Protein AF-A0A7S3MZ16-F1 (afdb_monomer_lite)

InterPro domains:
  IPR011009 Protein kinase-like domain superfamily [SSF56112] (10-70)

Foldseek 3Di:
DDDPPDPDDDDDQQLNCCCPVVQFDSVLSVLVSVLVCLQPDPDPVSRDDPVVSCPRVNVVDDPDPPGHDDPVVSLVVCVVVCVVVVCSVVVVVVVVVVVVVVVVVVVD

Radius of gyration: 19.14 Å; chains: 1; bounding box: 61×29×39 Å

Secondary structure (DSSP, 8-state):
---SS--------HHHHHHHTS-B-HHHHHHHHHHHHHHS-SSGGGSPPHHHHTT-GGGGS---STTBPPHHHHHHHHHHTTTT-TTHHHHHHHHHHHHHHHHHTT--

Sequence (108 aa):
MRLKNISKLHKWPLHKVLIEKYRLNPAEAKSLAAFLERMLKLKPKDRASARDLLHDPWLKESDEYSVWMSRDFIREYKVVNHKDYPNIKEEIQKEKEKKAQQEAKRQQ

Organism: NCBI:txid197538

pLDDT: mean 89.18, std 6.36, range [58.34, 96.31]

Structure (mmCIF, N/CA/C/O backbone):
data_AF-A0A7S3MZ16-F1
#
_entry.id   AF-A0A7S3MZ16-F1
#
loop_
_atom_site.group_PDB
_atom_site.id
_atom_site.type_symbol
_atom_site.label_atom_id
_atom_site.label_alt_id
_atom_site.label_comp_id
_atom_site.label_asym_id
_atom_site.label_entity_id
_atom_site.label_seq_id
_atom_site.pdbx_PDB_ins_code
_atom_site.Cartn_x
_atom_site.Cartn_y
_atom_site.Cartn_z
_atom_site.occupancy
_atom_site.B_iso_or_equiv
_atom_site.auth_seq_id
_atom_site.auth_comp_id
_atom_site.auth_asym_id
_atom_site.auth_atom_id
_atom_site.pdbx_PDB_model_num
ATOM 1 N N . MET A 1 1 ? -3.422 15.409 15.334 1.00 58.34 1 MET A N 1
ATOM 2 C CA . MET A 1 1 ? -2.707 14.244 15.904 1.00 58.34 1 MET A CA 1
ATOM 3 C C . MET A 1 1 ? -1.214 14.432 15.669 1.00 58.34 1 MET A C 1
ATOM 5 O O . MET A 1 1 ? -0.813 14.491 14.515 1.00 58.34 1 MET A O 1
ATOM 9 N N . ARG A 1 2 ? -0.409 14.593 16.726 1.00 73.31 2 ARG A N 1
ATOM 10 C CA . ARG A 1 2 ? 1.063 14.641 16.646 1.00 73.31 2 ARG A CA 1
ATOM 11 C C . ARG A 1 2 ? 1.614 13.415 17.372 1.00 73.31 2 ARG A C 1
ATOM 13 O O . ARG A 1 2 ? 1.185 13.132 18.487 1.00 73.31 2 ARG A O 1
ATOM 20 N N . LEU A 1 3 ? 2.519 12.685 16.727 1.00 87.44 3 LEU A N 1
ATOM 21 C CA . LEU A 1 3 ? 3.230 11.560 17.332 1.00 87.44 3 LEU A CA 1
ATOM 22 C C . LEU A 1 3 ? 4.397 12.125 18.150 1.00 87.44 3 LEU A C 1
ATOM 24 O O . LEU A 1 3 ? 5.128 12.972 17.646 1.00 87.44 3 LEU A O 1
ATOM 28 N N . LYS A 1 4 ? 4.559 11.689 19.406 1.00 88.88 4 LYS A N 1
ATOM 29 C CA . LYS A 1 4 ? 5.546 12.276 20.336 1.00 88.88 4 LYS A CA 1
ATOM 30 C C . LYS A 1 4 ? 6.999 12.053 19.896 1.00 88.88 4 LYS A C 1
ATOM 32 O O . LYS A 1 4 ? 7.814 12.953 20.037 1.00 88.88 4 LYS A O 1
ATOM 37 N N . ASN A 1 5 ? 7.288 10.885 19.321 1.00 92.88 5 ASN A N 1
ATOM 38 C CA . ASN A 1 5 ? 8.660 10.447 19.030 1.00 92.88 5 ASN A CA 1
ATOM 39 C C . ASN A 1 5 ? 8.972 10.365 17.527 1.00 92.88 5 ASN A C 1
ATOM 41 O O . ASN A 1 5 ? 10.113 10.130 17.147 1.00 92.88 5 ASN A O 1
ATOM 45 N N . ILE A 1 6 ? 7.966 10.522 16.660 1.00 91.31 6 ILE A N 1
ATOM 46 C CA . ILE A 1 6 ? 8.122 10.354 15.210 1.00 91.31 6 ILE A CA 1
ATOM 47 C C . ILE A 1 6 ? 8.047 11.732 14.560 1.00 91.31 6 ILE A C 1
ATOM 49 O O . ILE A 1 6 ? 6.979 12.339 14.486 1.00 91.31 6 ILE A O 1
ATOM 53 N N . SER A 1 7 ? 9.200 12.214 14.095 1.00 87.19 7 SER A N 1
ATOM 54 C CA . SER A 1 7 ? 9.366 13.548 13.506 1.00 87.19 7 SER A CA 1
ATOM 55 C C . SER A 1 7 ? 9.000 13.611 12.022 1.00 87.19 7 SER A C 1
ATOM 57 O O . SER A 1 7 ? 8.529 14.645 11.550 1.00 87.19 7 SER A O 1
ATOM 59 N N . LYS A 1 8 ? 9.182 12.512 11.280 1.00 88.12 8 LYS A N 1
ATOM 60 C CA . LYS A 1 8 ? 8.901 12.427 9.841 1.00 88.12 8 LYS A CA 1
ATOM 61 C C . LYS A 1 8 ? 7.964 11.261 9.564 1.00 88.12 8 LYS A C 1
ATOM 63 O O . LYS A 1 8 ? 8.283 10.118 9.875 1.00 88.12 8 LYS A O 1
ATOM 68 N N . LEU A 1 9 ? 6.814 11.555 8.963 1.00 88.81 9 LEU A N 1
ATOM 69 C CA . LEU A 1 9 ? 5.862 10.548 8.504 1.00 88.81 9 LEU A CA 1
ATOM 70 C C . LEU A 1 9 ? 5.797 10.584 6.979 1.00 88.81 9 LEU A C 1
ATOM 72 O O . LEU A 1 9 ? 5.277 11.535 6.396 1.00 88.81 9 LEU A O 1
ATOM 76 N N . HIS A 1 10 ? 6.294 9.530 6.341 1.00 88.62 10 HIS A N 1
ATOM 77 C CA . HIS A 1 10 ? 6.168 9.351 4.901 1.00 88.62 10 HIS A CA 1
ATOM 78 C C . HIS A 1 10 ? 4.841 8.657 4.603 1.00 88.62 10 HIS A C 1
ATOM 80 O O . HIS A 1 10 ? 4.681 7.463 4.844 1.00 88.62 10 HIS A O 1
ATOM 86 N N . LYS A 1 11 ? 3.860 9.422 4.121 1.00 89.31 11 LYS A N 1
ATOM 87 C CA . LYS A 1 11 ? 2.564 8.868 3.727 1.00 89.31 11 LYS A CA 1
ATOM 88 C C . LYS A 1 11 ? 2.717 8.132 2.400 1.00 89.31 11 LYS A C 1
ATOM 90 O O . LYS A 1 11 ? 3.083 8.747 1.404 1.00 89.31 11 LYS A O 1
ATOM 95 N N . TRP A 1 12 ? 2.380 6.847 2.391 1.00 92.38 12 TRP A N 1
ATOM 96 C CA . TRP A 1 12 ? 2.335 6.036 1.181 1.00 92.38 12 TRP A CA 1
ATOM 97 C C . TRP A 1 12 ? 0.927 5.450 1.033 1.00 92.38 12 TRP A C 1
ATOM 99 O O . TRP A 1 12 ? 0.563 4.558 1.799 1.00 92.38 12 TRP A O 1
ATOM 109 N N . PRO A 1 13 ? 0.087 5.993 0.133 1.00 92.81 13 PRO A N 1
ATOM 110 C CA . PRO A 1 13 ? -1.270 5.488 -0.038 1.00 92.81 13 PRO A CA 1
ATOM 111 C C . PRO A 1 13 ? -1.260 4.057 -0.591 1.00 92.81 13 PRO A C 1
ATOM 113 O O . PRO A 1 13 ? -0.365 3.684 -1.352 1.00 92.81 13 PRO A O 1
ATOM 116 N N . LEU A 1 14 ? -2.276 3.272 -0.224 1.00 94.81 14 LEU A N 1
ATOM 117 C CA . LEU A 1 14 ? -2.318 1.829 -0.470 1.00 94.81 14 LEU A CA 1
ATOM 118 C C . LEU A 1 14 ? -2.197 1.473 -1.960 1.00 94.81 14 LEU A C 1
ATOM 120 O O . LEU A 1 14 ? -1.370 0.639 -2.314 1.00 94.81 14 LEU A O 1
ATOM 124 N N . HIS A 1 15 ? -2.931 2.159 -2.841 1.00 93.69 15 HIS A N 1
ATOM 125 C CA . HIS A 1 15 ? -2.847 1.927 -4.290 1.00 93.69 15 HIS A CA 1
ATOM 126 C C . HIS A 1 15 ? -1.422 2.123 -4.842 1.00 93.69 15 HIS A C 1
ATOM 128 O O . HIS A 1 15 ? -0.966 1.327 -5.659 1.00 93.69 15 HIS A O 1
ATOM 134 N N . LYS A 1 16 ? -0.670 3.128 -4.358 1.00 93.25 16 LYS A N 1
ATOM 135 C CA . LYS A 1 16 ? 0.730 3.334 -4.771 1.00 93.25 16 LYS A CA 1
ATOM 136 C C . LYS A 1 16 ? 1.630 2.210 -4.268 1.00 93.25 16 LYS A C 1
ATOM 138 O O . LYS A 1 16 ? 2.511 1.776 -4.999 1.00 93.25 16 LYS A O 1
ATOM 143 N N . VAL A 1 17 ? 1.401 1.699 -3.057 1.00 94.88 17 VAL A N 1
ATOM 144 C CA . VAL A 1 17 ? 2.151 0.539 -2.545 1.00 94.88 17 VAL A CA 1
ATOM 145 C C . VAL A 1 17 ? 1.922 -0.681 -3.441 1.00 94.88 17 VAL A C 1
ATOM 147 O O . VAL A 1 17 ? 2.884 -1.352 -3.814 1.00 94.88 17 VAL A O 1
ATOM 150 N N . LEU A 1 18 ? 0.669 -0.951 -3.815 1.00 94.81 18 LEU A N 1
ATOM 151 C CA . LEU A 1 18 ? 0.301 -2.077 -4.678 1.00 94.81 18 LEU A CA 1
ATOM 152 C C . LEU A 1 18 ? 0.953 -1.973 -6.066 1.00 94.81 18 LEU A C 1
ATOM 154 O O . LEU A 1 18 ? 1.540 -2.943 -6.541 1.00 94.81 18 LEU A O 1
ATOM 158 N N . ILE A 1 19 ? 0.954 -0.786 -6.672 1.00 93.19 19 ILE A N 1
ATOM 159 C CA . ILE A 1 19 ? 1.598 -0.551 -7.973 1.00 93.19 19 ILE A CA 1
ATOM 160 C C . ILE A 1 19 ? 3.123 -0.673 -7.874 1.00 93.19 19 ILE A C 1
ATOM 162 O O . ILE A 1 19 ? 3.763 -1.312 -8.699 1.00 93.19 19 ILE A O 1
ATOM 166 N N . GLU A 1 20 ? 3.746 -0.056 -6.874 1.00 91.62 20 GLU A N 1
ATOM 167 C CA . GLU A 1 20 ? 5.202 0.108 -6.870 1.00 91.62 20 GLU A CA 1
ATOM 168 C C . GLU A 1 20 ? 5.944 -1.081 -6.271 1.00 91.62 20 GLU A C 1
ATOM 170 O O . GLU A 1 20 ? 6.962 -1.518 -6.808 1.00 91.62 20 GLU A O 1
ATOM 175 N N . LYS A 1 21 ? 5.450 -1.601 -5.145 1.00 92.81 21 LYS A N 1
ATOM 176 C CA . LYS A 1 21 ? 6.088 -2.715 -4.440 1.00 92.81 21 LYS A CA 1
ATOM 177 C C . LYS A 1 21 ? 5.651 -4.049 -5.024 1.00 92.81 21 LYS A C 1
ATOM 179 O O . LYS A 1 21 ? 6.483 -4.936 -5.215 1.00 92.81 21 LYS A O 1
ATOM 184 N N . TYR A 1 22 ? 4.359 -4.172 -5.305 1.00 93.31 22 TYR A N 1
ATOM 185 C CA . TYR A 1 22 ? 3.760 -5.411 -5.783 1.00 93.31 22 TYR A CA 1
ATOM 186 C C . TYR A 1 22 ? 3.531 -5.417 -7.291 1.00 93.31 22 TYR A C 1
ATOM 188 O O . TYR A 1 22 ? 3.198 -6.459 -7.820 1.00 93.31 22 TYR A O 1
ATOM 196 N N . ARG A 1 23 ? 3.797 -4.325 -8.018 1.00 92.69 23 ARG A N 1
ATOM 197 C CA . ARG A 1 23 ? 3.711 -4.313 -9.489 1.00 92.69 23 ARG A CA 1
ATOM 198 C C . ARG A 1 23 ? 2.323 -4.669 -10.014 1.00 92.69 23 ARG A C 1
ATOM 200 O O . ARG A 1 23 ? 2.221 -5.140 -11.136 1.00 92.69 23 ARG A O 1
ATOM 207 N N . LEU A 1 24 ? 1.271 -4.461 -9.228 1.00 92.25 24 LEU A N 1
ATOM 208 C CA . LEU A 1 24 ? -0.090 -4.688 -9.703 1.00 92.25 24 LEU A CA 1
ATOM 209 C C . LEU A 1 24 ? -0.438 -3.667 -10.779 1.00 92.25 24 LEU A C 1
ATOM 211 O O . LEU A 1 24 ? -0.083 -2.493 -10.645 1.00 92.25 24 LEU A O 1
ATOM 215 N N . ASN A 1 25 ? -1.189 -4.103 -11.788 1.00 92.25 25 ASN A N 1
ATOM 216 C CA . ASN A 1 25 ? -1.796 -3.212 -12.768 1.00 92.25 25 ASN A CA 1
ATOM 217 C C . ASN A 1 25 ? -2.540 -2.062 -12.062 1.00 92.25 25 ASN A C 1
ATOM 219 O O . ASN A 1 25 ? -3.159 -2.281 -11.019 1.00 92.25 25 ASN A O 1
ATOM 223 N N . PRO A 1 26 ? -2.528 -0.828 -12.598 1.00 91.38 26 PRO A N 1
ATOM 224 C CA . PRO A 1 26 ? -3.088 0.325 -11.893 1.00 91.38 26 PRO A CA 1
ATOM 225 C C . PRO A 1 26 ? -4.595 0.218 -11.643 1.00 91.38 26 PRO A C 1
ATOM 227 O O . PRO A 1 26 ? -5.077 0.692 -10.614 1.00 91.38 26 PRO A O 1
ATOM 230 N N . ALA A 1 27 ? -5.329 -0.404 -12.572 1.00 90.69 27 ALA A N 1
ATOM 231 C CA . ALA A 1 27 ? -6.762 -0.657 -12.443 1.00 90.69 27 ALA A CA 1
ATOM 232 C C . ALA A 1 27 ? -7.045 -1.618 -11.277 1.00 90.69 27 ALA A C 1
ATOM 234 O O . ALA A 1 27 ? -7.730 -1.239 -10.329 1.00 90.69 27 ALA A O 1
ATOM 235 N N . GLU A 1 28 ? -6.396 -2.782 -11.292 1.00 91.19 28 GLU A N 1
ATOM 236 C CA . GLU A 1 28 ? -6.457 -3.803 -10.239 1.00 91.19 28 GLU A CA 1
ATOM 237 C C . GLU A 1 28 ? -6.046 -3.253 -8.874 1.00 91.19 28 GLU A C 1
ATOM 239 O O . GLU A 1 28 ? -6.752 -3.388 -7.878 1.00 91.19 28 GLU A O 1
ATOM 244 N N . ALA A 1 29 ? -4.921 -2.537 -8.827 1.00 93.75 29 ALA A N 1
ATOM 245 C CA . ALA A 1 29 ? -4.431 -1.908 -7.611 1.00 93.75 29 ALA A CA 1
ATOM 246 C C . ALA A 1 29 ? -5.444 -0.914 -7.028 1.00 93.75 29 ALA A C 1
ATOM 248 O O . ALA A 1 29 ? -5.540 -0.785 -5.807 1.00 93.75 29 ALA A O 1
ATOM 249 N N . LYS A 1 30 ? -6.193 -0.199 -7.875 1.00 93.50 30 LYS A N 1
ATOM 250 C CA . LYS A 1 30 ? -7.229 0.740 -7.440 1.00 93.50 30 LYS A CA 1
ATOM 251 C C . LYS A 1 30 ? -8.494 0.015 -6.978 1.00 93.50 30 LYS A C 1
ATOM 253 O O . LYS A 1 30 ? -9.035 0.419 -5.951 1.00 93.50 30 LYS A O 1
ATOM 258 N N . SER A 1 31 ? -8.925 -1.031 -7.687 1.00 93.56 31 SER A N 1
ATOM 259 C CA . SER A 1 31 ? -10.070 -1.876 -7.307 1.00 93.56 31 SER A CA 1
ATOM 260 C C . SER A 1 31 ? -9.829 -2.510 -5.931 1.00 93.56 31 SER A C 1
ATOM 262 O O . SER A 1 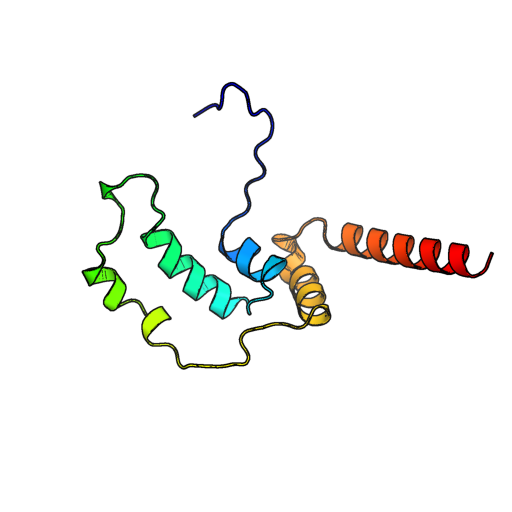31 ? -10.547 -2.233 -4.965 1.00 93.56 31 SER A O 1
ATOM 264 N N . LEU A 1 32 ? -8.694 -3.200 -5.783 1.00 93.69 32 LEU A N 1
ATOM 265 C CA . LEU A 1 32 ? -8.274 -3.824 -4.531 1.00 93.69 32 LEU A CA 1
ATOM 266 C C . LEU A 1 32 ? -8.080 -2.803 -3.400 1.00 93.69 32 LEU A C 1
ATOM 268 O O . LEU A 1 32 ? -8.501 -3.037 -2.264 1.00 93.69 32 LEU A O 1
ATOM 272 N N . ALA A 1 33 ? -7.452 -1.654 -3.675 1.00 96.19 33 ALA A N 1
ATOM 273 C CA . ALA A 1 33 ? -7.293 -0.616 -2.659 1.00 96.19 33 ALA A CA 1
ATOM 274 C C . ALA A 1 33 ? -8.648 -0.070 -2.191 1.00 96.19 33 ALA A C 1
ATOM 276 O O . ALA A 1 33 ? -8.827 0.117 -0.990 1.00 96.19 33 ALA A O 1
ATOM 277 N N . ALA A 1 34 ? -9.607 0.147 -3.096 1.00 94.50 34 ALA A N 1
ATOM 278 C CA . ALA A 1 34 ? -10.935 0.637 -2.738 1.00 94.50 34 ALA A CA 1
ATOM 279 C C . ALA A 1 34 ? -11.674 -0.347 -1.816 1.00 94.50 34 ALA A C 1
ATOM 281 O O . ALA A 1 34 ? -12.251 0.072 -0.809 1.00 94.50 34 ALA A O 1
ATOM 282 N N . PHE A 1 35 ? -11.585 -1.648 -2.104 1.00 95.69 35 PHE A N 1
ATOM 283 C CA . PHE A 1 35 ? -12.117 -2.706 -1.246 1.00 95.69 35 PHE A CA 1
ATOM 284 C C . PHE A 1 35 ? -11.476 -2.687 0.153 1.00 95.69 35 PHE A C 1
ATOM 286 O O . PHE A 1 35 ? -12.166 -2.576 1.173 1.00 95.69 35 PHE A O 1
ATOM 293 N N . LEU A 1 36 ? -10.141 -2.710 0.223 1.00 96.06 36 LEU A N 1
ATOM 294 C CA . LEU A 1 36 ? -9.406 -2.750 1.491 1.00 96.06 36 LEU A CA 1
ATOM 295 C C . LEU A 1 36 ? -9.564 -1.463 2.313 1.00 96.06 36 LEU A C 1
ATOM 297 O O . LEU A 1 36 ? -9.647 -1.514 3.540 1.00 96.06 36 LEU A O 1
ATOM 301 N N . GLU A 1 37 ? -9.658 -0.294 1.680 1.00 94.81 37 GLU A N 1
ATOM 302 C CA . GLU A 1 37 ? -9.846 0.985 2.374 1.00 94.81 37 GLU A CA 1
ATOM 303 C C . GLU A 1 37 ? -11.190 1.073 3.115 1.00 94.81 37 GLU A C 1
ATOM 305 O O . GLU A 1 37 ? -11.293 1.786 4.121 1.00 94.81 37 GLU A O 1
ATOM 310 N N . ARG A 1 38 ? -12.216 0.330 2.675 1.00 94.50 38 ARG A N 1
ATOM 311 C CA . ARG A 1 38 ? -13.493 0.191 3.401 1.00 94.50 38 ARG A CA 1
ATOM 312 C C . ARG A 1 38 ? -13.337 -0.630 4.687 1.00 94.50 38 ARG A C 1
ATOM 314 O O . ARG A 1 38 ? -14.011 -0.339 5.677 1.00 94.50 38 ARG A O 1
ATOM 321 N N . MET A 1 39 ? -12.422 -1.602 4.701 1.00 95.00 39 MET A N 1
ATOM 322 C CA . MET A 1 39 ? -12.073 -2.398 5.888 1.00 95.00 39 MET A CA 1
ATOM 323 C C . MET A 1 39 ? -11.116 -1.656 6.834 1.00 95.00 39 MET A C 1
ATOM 325 O O . MET A 1 39 ? -11.218 -1.770 8.055 1.00 95.00 39 MET A O 1
ATOM 329 N N . LEU A 1 40 ? -10.201 -0.856 6.284 1.00 95.69 40 LEU A N 1
ATOM 330 C CA . LEU A 1 40 ? -9.115 -0.194 7.016 1.00 95.69 40 LEU A CA 1
ATOM 331 C C . LEU A 1 40 ? -9.483 1.201 7.548 1.00 95.69 40 LEU A C 1
ATOM 333 O O . LEU A 1 40 ? -8.606 1.999 7.891 1.00 95.69 40 LEU A O 1
ATOM 337 N N . LYS A 1 41 ? -10.779 1.518 7.657 1.00 95.12 41 LYS A N 1
ATOM 338 C CA . LYS A 1 41 ? -11.230 2.780 8.256 1.00 95.12 41 LYS A C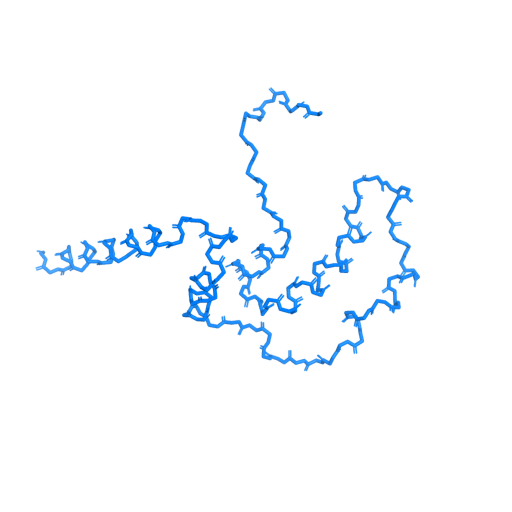A 1
ATOM 339 C C . LYS A 1 41 ? -10.753 2.892 9.706 1.00 95.12 41 LYS A C 1
ATOM 341 O O . LYS A 1 41 ? -10.933 1.980 10.521 1.00 95.12 41 LYS A O 1
ATOM 346 N N . LEU A 1 42 ? -10.163 4.050 10.018 1.00 92.44 42 LEU A N 1
ATOM 347 C CA . LEU A 1 42 ? -9.591 4.352 11.333 1.00 92.44 42 LEU A CA 1
ATOM 348 C C . LEU A 1 42 ? -10.657 4.341 12.435 1.00 92.44 42 LEU A C 1
ATOM 350 O O . LEU A 1 42 ? -10.417 3.835 13.528 1.00 92.44 42 LEU A O 1
ATOM 354 N N . LYS A 1 43 ? -11.837 4.901 12.148 1.00 94.81 43 LYS A N 1
ATOM 355 C CA . LYS A 1 43 ? -12.981 4.876 13.058 1.00 94.81 43 LYS A CA 1
ATOM 356 C C . LYS A 1 43 ? -13.762 3.576 12.846 1.00 94.81 43 LYS A C 1
ATOM 358 O O . LYS A 1 43 ? -14.221 3.347 11.729 1.00 94.81 43 LYS A O 1
ATOM 363 N N . PRO A 1 44 ? -13.990 2.764 13.894 1.00 94.12 44 PRO A N 1
ATOM 364 C CA . PRO A 1 44 ? -14.732 1.511 13.757 1.00 94.12 44 PRO A CA 1
ATOM 365 C C . PRO A 1 44 ? -16.165 1.697 13.248 1.00 94.12 44 PRO A C 1
ATOM 367 O O . PRO A 1 44 ? -16.657 0.854 12.514 1.00 94.12 44 PRO A O 1
ATOM 370 N N . LYS A 1 45 ? -16.813 2.815 13.603 1.00 94.31 45 LYS A N 1
ATOM 371 C CA . LYS A 1 45 ? -18.188 3.128 13.182 1.00 94.31 45 LYS A CA 1
ATOM 372 C C . LYS A 1 45 ? -18.335 3.312 11.669 1.00 94.31 45 LYS A C 1
ATOM 374 O O . LYS A 1 45 ? -19.398 3.034 11.138 1.00 94.31 45 LYS A O 1
ATOM 379 N N . ASP A 1 46 ? -17.270 3.749 10.999 1.00 94.56 46 ASP A N 1
ATOM 380 C CA . ASP A 1 46 ? -17.270 4.004 9.555 1.00 94.56 46 ASP A CA 1
ATOM 381 C C . ASP A 1 46 ? -16.792 2.775 8.757 1.00 94.56 46 ASP A C 1
ATOM 383 O O . ASP A 1 46 ? -16.708 2.822 7.530 1.00 94.56 46 ASP A O 1
ATOM 387 N N . ARG A 1 47 ? -16.410 1.687 9.443 1.00 96.31 47 ARG A N 1
ATOM 388 C CA . ARG A 1 47 ? -15.902 0.464 8.817 1.00 96.31 47 ARG A CA 1
ATOM 389 C C . ARG A 1 47 ? -17.060 -0.321 8.209 1.00 96.31 47 ARG A C 1
ATOM 391 O O . ARG A 1 47 ? -18.051 -0.581 8.885 1.00 96.31 47 ARG A O 1
ATOM 398 N N . ALA A 1 48 ? -16.910 -0.726 6.950 1.00 94.81 48 ALA A N 1
ATOM 399 C CA . ALA A 1 48 ? -17.922 -1.536 6.281 1.00 94.81 48 ALA A CA 1
ATOM 400 C C . ALA A 1 48 ? -18.086 -2.898 6.975 1.00 94.81 48 ALA A C 1
ATOM 402 O O . ALA A 1 48 ? -17.102 -3.496 7.426 1.00 94.81 48 ALA A O 1
ATOM 403 N N . SER A 1 49 ? -19.324 -3.391 7.056 1.00 95.00 49 SER A N 1
ATOM 404 C CA . SER A 1 49 ? -19.581 -4.727 7.590 1.00 95.00 49 SER A CA 1
ATOM 405 C C . SER A 1 49 ? -19.123 -5.797 6.597 1.00 95.00 49 SER A C 1
ATOM 407 O O . SER A 1 49 ? -19.103 -5.568 5.386 1.00 95.00 49 SER A O 1
ATOM 409 N N . ALA A 1 50 ? -18.785 -6.990 7.096 1.00 94.19 50 ALA A N 1
ATOM 410 C CA . ALA A 1 50 ? -18.387 -8.105 6.235 1.00 94.19 50 ALA A CA 1
ATOM 411 C C . ALA A 1 50 ? -19.478 -8.448 5.207 1.00 94.19 50 ALA A C 1
ATOM 413 O O . ALA A 1 50 ? -19.170 -8.699 4.047 1.00 94.19 50 ALA A O 1
ATOM 414 N N . ARG A 1 51 ? -20.754 -8.373 5.609 1.00 94.81 51 ARG A N 1
ATOM 415 C CA . ARG A 1 51 ? -21.900 -8.603 4.722 1.00 94.81 51 ARG A CA 1
ATOM 416 C C . ARG A 1 51 ? -21.927 -7.622 3.549 1.00 94.81 51 ARG A C 1
ATOM 418 O O . ARG A 1 51 ? -22.140 -8.045 2.422 1.00 94.81 51 ARG A O 1
ATOM 425 N N . ASP A 1 52 ? -21.671 -6.338 3.795 1.00 92.69 52 ASP A N 1
ATOM 426 C CA . ASP A 1 52 ? -21.678 -5.321 2.731 1.00 92.69 52 ASP A CA 1
ATOM 427 C C . ASP A 1 52 ? -20.483 -5.473 1.780 1.00 92.69 52 ASP A C 1
ATOM 429 O O . ASP A 1 52 ? -20.545 -5.064 0.620 1.00 92.69 52 ASP A O 1
ATOM 433 N N . LEU A 1 53 ? -19.384 -6.045 2.276 1.00 94.81 53 LEU A N 1
ATOM 434 C CA . LEU A 1 53 ? -18.164 -6.289 1.511 1.00 94.81 53 LEU A CA 1
ATOM 435 C C . LEU A 1 53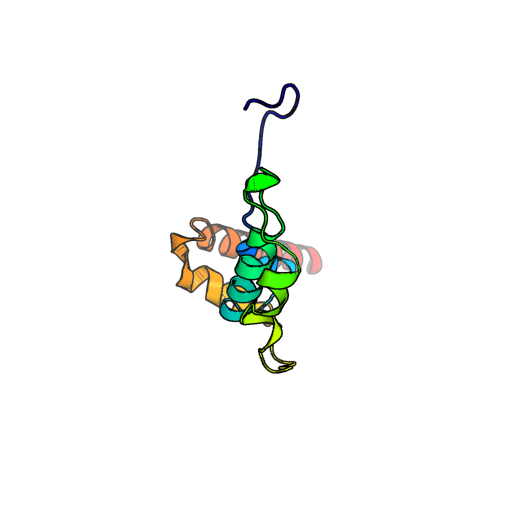 ? -18.282 -7.509 0.591 1.00 94.81 53 LEU A C 1
ATOM 437 O O . LEU A 1 53 ? -17.638 -7.518 -0.449 1.00 94.81 53 LEU A O 1
ATOM 441 N N . LEU A 1 54 ? -19.150 -8.481 0.896 1.00 94.06 54 LEU A N 1
ATOM 442 C CA . LEU A 1 54 ? -19.434 -9.613 -0.004 1.00 94.06 54 LEU A CA 1
ATOM 443 C C . LEU A 1 54 ? -20.018 -9.175 -1.355 1.00 94.06 54 LEU A C 1
ATOM 445 O O . LEU A 1 54 ? -19.936 -9.905 -2.338 1.00 94.06 54 LEU A O 1
ATOM 449 N N . HIS A 1 55 ? -20.632 -7.993 -1.408 1.00 92.62 55 HIS A N 1
ATOM 450 C CA . HIS A 1 55 ? -21.216 -7.445 -2.629 1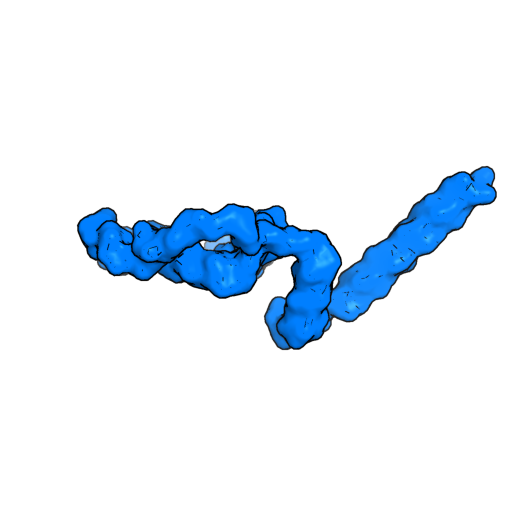.00 92.62 55 HIS A CA 1
ATOM 451 C C . HIS A 1 55 ? -20.260 -6.539 -3.413 1.00 92.62 55 HIS A C 1
ATOM 453 O O . HIS A 1 55 ? -20.672 -5.994 -4.441 1.00 92.62 55 HIS A O 1
ATOM 459 N N . ASP A 1 56 ? -19.022 -6.364 -2.943 1.00 93.81 56 ASP A N 1
ATOM 460 C CA . ASP A 1 56 ? -18.036 -5.492 -3.574 1.00 93.81 56 ASP A CA 1
ATOM 461 C C . ASP A 1 56 ? -17.643 -6.001 -4.978 1.00 93.81 56 ASP A C 1
ATOM 463 O O . ASP A 1 56 ? -17.506 -7.215 -5.161 1.00 93.81 56 ASP A O 1
ATOM 467 N N . PRO A 1 57 ? -17.486 -5.108 -5.978 1.00 92.31 57 PRO A N 1
ATOM 468 C CA . PRO A 1 57 ? -17.114 -5.493 -7.338 1.00 92.31 57 PRO A CA 1
ATOM 469 C C . PRO A 1 57 ? -15.819 -6.297 -7.417 1.00 92.31 57 PRO A C 1
ATOM 471 O O . PRO A 1 57 ? -15.748 -7.211 -8.230 1.00 92.31 57 PRO A O 1
ATOM 474 N N . TRP A 1 58 ? -14.850 -6.017 -6.539 1.00 92.06 58 TRP A N 1
ATOM 475 C CA . TRP A 1 58 ? -13.550 -6.683 -6.557 1.00 92.06 58 TRP A CA 1
ATOM 476 C C . TRP A 1 58 ? -13.661 -8.208 -6.377 1.00 92.06 58 TRP A C 1
ATOM 478 O O . TRP A 1 58 ? -12.941 -8.969 -7.008 1.00 92.06 58 TRP A O 1
ATOM 488 N N . LEU A 1 59 ? -14.625 -8.687 -5.580 1.00 91.62 59 LEU A N 1
ATOM 489 C CA . LEU A 1 59 ? -14.857 -10.129 -5.383 1.00 91.62 59 LEU A CA 1
ATOM 490 C C . LEU A 1 59 ? -15.552 -10.817 -6.568 1.00 91.62 59 LEU A C 1
ATOM 492 O O . LEU A 1 59 ? -15.699 -12.037 -6.563 1.00 91.62 59 LEU A O 1
ATOM 496 N N . LYS A 1 60 ? -16.049 -10.044 -7.536 1.00 89.69 60 LYS A N 1
ATOM 497 C CA . LYS A 1 60 ? -16.766 -10.537 -8.721 1.00 89.69 60 LYS A CA 1
ATOM 498 C C . LYS A 1 60 ? -15.939 -10.411 -9.999 1.00 89.69 60 LYS A C 1
ATOM 500 O O . LYS A 1 60 ? -16.433 -10.786 -11.061 1.00 89.69 60 LYS A O 1
ATOM 505 N N . GLU A 1 61 ? -14.740 -9.840 -9.914 1.00 85.19 61 GLU A N 1
ATOM 506 C CA . GLU A 1 61 ? -13.803 -9.769 -11.032 1.00 85.19 61 GLU A CA 1
ATOM 507 C C . GLU A 1 61 ? -13.343 -11.184 -11.421 1.00 85.19 61 GLU A C 1
ATOM 509 O O . GLU A 1 61 ? -13.346 -12.110 -10.608 1.00 85.19 61 GLU A O 1
ATOM 514 N N . SER A 1 62 ? -13.025 -11.379 -12.701 1.00 83.94 62 SER A N 1
ATOM 515 C CA . SER A 1 62 ? -12.552 -12.665 -13.211 1.00 83.94 62 SER A CA 1
ATOM 516 C C . SER A 1 62 ? -11.128 -12.951 -12.746 1.00 83.94 62 SER A C 1
ATOM 518 O O . SER A 1 62 ? -10.313 -12.033 -12.665 1.00 83.94 62 SER A O 1
ATOM 520 N N . ASP A 1 63 ? -10.806 -14.230 -12.548 1.00 77.75 63 ASP A N 1
ATOM 521 C CA . ASP A 1 63 ? -9.452 -14.689 -12.231 1.00 77.75 63 ASP A CA 1
ATOM 522 C C . ASP A 1 63 ? -8.506 -14.498 -13.435 1.00 77.75 63 ASP A C 1
ATOM 524 O O . ASP A 1 63 ? -8.206 -15.427 -14.187 1.00 77.75 63 ASP A O 1
ATOM 528 N N . GLU A 1 64 ? -8.035 -13.270 -13.648 1.00 78.75 64 GLU A N 1
ATOM 529 C CA . GLU A 1 64 ? -6.987 -12.974 -14.620 1.00 78.75 64 GLU A CA 1
ATOM 530 C C . GLU A 1 64 ? -5.603 -13.135 -13.984 1.00 78.75 64 GLU A C 1
ATOM 532 O O . GLU A 1 64 ? -5.276 -12.549 -12.955 1.00 78.75 64 GLU A O 1
ATOM 537 N N . TYR A 1 65 ? -4.732 -13.914 -14.628 1.00 74.06 65 TYR A N 1
ATOM 538 C CA . TYR A 1 65 ? -3.356 -14.122 -14.161 1.00 74.06 65 TYR A CA 1
ATOM 539 C C . TYR A 1 65 ? -2.375 -13.040 -14.657 1.00 74.06 65 TYR A C 1
ATOM 541 O O . TYR A 1 65 ? -1.225 -12.991 -14.218 1.00 74.06 65 TYR A O 1
ATOM 549 N N . SER A 1 66 ? -2.819 -12.127 -15.528 1.00 80.94 66 SER A N 1
ATOM 550 C CA . SER A 1 66 ? -2.034 -11.021 -16.107 1.00 80.94 66 SER A CA 1
ATOM 551 C C . SER A 1 66 ? -2.000 -9.744 -15.250 1.00 80.94 66 SER A C 1
ATOM 553 O O . SER A 1 66 ? -1.782 -8.644 -15.755 1.00 80.94 66 SER A O 1
ATOM 555 N N . VAL A 1 67 ? -2.192 -9.873 -13.938 1.00 81.38 67 VAL A N 1
ATOM 556 C CA . VAL A 1 67 ? -2.307 -8.747 -12.990 1.00 81.38 67 VAL A CA 1
ATOM 557 C C . VAL A 1 67 ? -0.959 -8.069 -12.690 1.00 81.38 67 VAL A C 1
ATOM 559 O O . VAL A 1 67 ? -0.919 -6.928 -12.227 1.00 81.38 67 VAL A O 1
ATOM 562 N N . TRP A 1 68 ? 0.157 -8.756 -12.949 1.00 88.31 68 TRP A N 1
ATOM 563 C CA . TRP A 1 68 ? 1.500 -8.298 -12.592 1.00 88.31 68 TRP A CA 1
ATOM 564 C C . TRP A 1 68 ? 2.209 -7.617 -13.766 1.00 88.31 68 TRP A C 1
ATOM 566 O O . TRP A 1 68 ? 2.448 -8.217 -14.811 1.00 88.31 68 TRP A O 1
ATOM 576 N N . MET A 1 69 ? 2.645 -6.380 -13.551 1.00 86.94 69 MET A N 1
ATOM 577 C CA . MET A 1 69 ? 3.407 -5.582 -14.505 1.00 86.94 69 MET A CA 1
ATOM 578 C C . MET A 1 69 ? 4.892 -5.956 -14.526 1.00 86.94 69 MET A C 1
ATOM 580 O O . MET A 1 69 ? 5.527 -6.211 -13.492 1.00 86.94 69 MET A O 1
ATOM 584 N N . SER A 1 70 ? 5.491 -5.874 -15.717 1.00 89.88 70 SER A N 1
ATOM 585 C CA . SER A 1 70 ? 6.949 -5.870 -15.863 1.00 89.88 70 SER A CA 1
ATOM 586 C C . SER A 1 70 ? 7.563 -4.621 -15.218 1.00 89.88 70 SER A C 1
ATOM 588 O O . SER A 1 70 ? 6.931 -3.571 -15.093 1.00 89.88 70 SER A O 1
ATOM 590 N N . ARG A 1 71 ? 8.840 -4.714 -14.835 1.00 85.12 71 ARG A N 1
ATOM 591 C CA . ARG A 1 71 ? 9.597 -3.581 -14.278 1.00 85.12 71 ARG A CA 1
ATOM 592 C C . ARG A 1 71 ? 9.683 -2.407 -15.255 1.00 85.12 71 ARG A C 1
ATOM 594 O O . ARG A 1 71 ? 9.583 -1.263 -14.819 1.00 85.12 71 ARG A O 1
ATOM 601 N N . ASP A 1 72 ? 9.826 -2.691 -16.548 1.00 87.31 72 ASP A N 1
ATOM 602 C CA . ASP A 1 72 ? 9.907 -1.655 -17.585 1.00 87.31 72 ASP A CA 1
ATOM 603 C C . ASP A 1 72 ? 8.581 -0.908 -17.732 1.00 87.31 72 ASP A C 1
ATOM 605 O O . ASP A 1 72 ? 8.560 0.322 -17.759 1.00 87.31 72 ASP A O 1
ATOM 609 N N . PHE A 1 73 ? 7.470 -1.644 -17.688 1.00 87.19 73 PHE A N 1
ATOM 610 C CA . PHE A 1 73 ? 6.132 -1.067 -17.748 1.00 87.19 73 PHE A CA 1
ATOM 611 C C . PHE A 1 73 ? 5.854 -0.135 -16.559 1.00 87.19 73 PHE A C 1
ATOM 613 O O . PHE A 1 73 ? 5.319 0.954 -16.736 1.00 87.19 73 PHE A O 1
ATOM 620 N N . ILE A 1 74 ? 6.276 -0.495 -15.339 1.00 88.25 74 ILE A N 1
ATOM 621 C CA . ILE A 1 74 ? 6.124 0.383 -14.160 1.00 88.25 74 ILE A CA 1
ATOM 622 C C . ILE A 1 74 ? 6.875 1.698 -14.354 1.00 88.25 74 ILE A C 1
ATOM 624 O O . ILE A 1 74 ? 6.393 2.761 -13.959 1.00 88.25 74 ILE A O 1
ATOM 628 N N . ARG A 1 75 ? 8.075 1.636 -14.935 1.00 89.00 75 ARG A N 1
ATOM 629 C CA . ARG A 1 75 ? 8.881 2.827 -15.191 1.00 89.00 75 ARG A CA 1
ATOM 630 C C . ARG A 1 75 ? 8.181 3.750 -16.180 1.00 89.00 75 ARG A C 1
ATOM 632 O O . ARG A 1 75 ? 8.082 4.944 -15.912 1.00 89.00 75 ARG A O 1
ATOM 639 N N . GLU A 1 76 ? 7.674 3.201 -17.276 1.00 89.44 76 GLU A N 1
ATOM 640 C CA . GLU A 1 76 ? 6.893 3.951 -18.259 1.00 89.44 76 GLU A CA 1
ATOM 641 C C . GLU A 1 76 ? 5.629 4.547 -17.630 1.00 89.44 76 GLU A C 1
ATOM 643 O O . GLU A 1 76 ? 5.398 5.753 -17.726 1.00 89.44 76 GLU A O 1
ATOM 648 N N . TYR A 1 77 ? 4.881 3.742 -16.875 1.00 89.12 77 TYR A N 1
ATOM 649 C CA . TYR A 1 77 ? 3.694 4.181 -16.150 1.00 89.12 77 TYR A CA 1
ATOM 650 C C . TYR A 1 77 ? 3.984 5.384 -15.240 1.00 89.12 77 TYR A C 1
ATOM 652 O O . TYR A 1 77 ? 3.239 6.368 -15.257 1.00 89.12 77 TYR A O 1
ATOM 660 N N . LYS A 1 78 ? 5.081 5.352 -14.471 1.00 89.44 78 LYS A N 1
ATOM 661 C CA . LYS A 1 78 ? 5.483 6.469 -13.599 1.00 89.44 78 LYS A CA 1
ATOM 662 C C . LYS A 1 78 ? 5.870 7.725 -14.390 1.00 89.44 78 LYS A C 1
ATOM 664 O O . LYS A 1 78 ? 5.595 8.831 -13.932 1.00 89.44 78 LYS A O 1
ATOM 669 N N . VAL A 1 79 ? 6.487 7.575 -15.566 1.00 90.25 79 VAL A N 1
ATOM 670 C CA . VAL A 1 79 ? 6.841 8.703 -16.449 1.00 90.25 79 VAL A CA 1
ATOM 671 C C . VAL A 1 79 ? 5.591 9.356 -17.034 1.00 90.25 79 VAL A C 1
ATOM 673 O O . VAL A 1 79 ? 5.482 10.582 -17.020 1.00 90.25 79 VAL A O 1
ATOM 676 N N . VAL A 1 80 ? 4.629 8.558 -17.502 1.00 89.81 80 VAL A N 1
ATOM 677 C CA . VAL A 1 80 ? 3.352 9.066 -18.023 1.00 89.81 80 VAL A CA 1
ATOM 678 C C . VAL A 1 80 ? 2.587 9.799 -16.916 1.00 89.81 80 VAL A C 1
ATOM 680 O O . VAL A 1 80 ? 2.182 10.949 -17.092 1.00 89.81 80 VAL A O 1
ATOM 683 N N . ASN A 1 81 ? 2.505 9.203 -15.724 1.00 88.94 81 ASN A N 1
ATOM 684 C CA . ASN A 1 81 ? 1.821 9.764 -14.554 1.00 88.94 81 ASN A CA 1
ATOM 685 C C . ASN A 1 81 ? 2.715 10.695 -13.709 1.00 88.94 81 ASN A C 1
ATOM 687 O O . ASN A 1 81 ? 2.591 10.752 -12.488 1.00 88.94 81 ASN A O 1
ATOM 691 N N . HIS A 1 82 ? 3.605 11.461 -14.344 1.00 86.00 82 HIS A N 1
ATOM 692 C CA . HIS A 1 82 ? 4.568 12.360 -13.690 1.00 86.00 82 HIS A CA 1
ATOM 693 C C . HIS A 1 82 ? 3.970 13.333 -12.654 1.00 86.00 82 HIS A C 1
ATOM 695 O O . HIS A 1 82 ? 4.680 13.771 -11.754 1.00 86.00 82 HIS A O 1
ATOM 701 N N . LYS A 1 83 ? 2.674 13.667 -12.736 1.00 87.12 83 LYS A N 1
ATOM 702 C CA . LYS A 1 83 ? 1.987 14.483 -11.716 1.00 87.12 83 LYS A CA 1
ATOM 703 C C . LYS A 1 83 ? 1.932 13.787 -10.351 1.00 87.12 83 LYS A C 1
ATOM 705 O O . LYS A 1 83 ? 2.104 14.437 -9.325 1.00 87.12 83 LYS A O 1
ATOM 710 N N . ASP A 1 84 ? 1.743 12.469 -10.343 1.00 84.31 84 ASP A N 1
ATOM 711 C CA . ASP A 1 84 ? 1.729 11.638 -9.134 1.00 84.31 84 ASP A CA 1
ATOM 712 C C . ASP A 1 84 ? 3.133 11.232 -8.668 1.00 84.31 84 ASP A C 1
ATOM 714 O O . ASP A 1 84 ? 3.295 10.758 -7.535 1.00 84.31 84 ASP A O 1
ATOM 718 N N . TYR A 1 85 ? 4.127 11.433 -9.540 1.00 87.12 85 TYR A N 1
ATOM 719 C CA . TYR A 1 85 ? 5.530 11.057 -9.384 1.00 87.12 85 TYR A CA 1
ATOM 720 C C . TYR A 1 85 ? 6.460 12.214 -9.798 1.00 87.12 85 TYR A C 1
ATOM 722 O O . TYR A 1 85 ? 7.182 12.103 -10.793 1.00 87.12 85 TYR A O 1
ATOM 730 N N . PRO A 1 86 ? 6.478 13.332 -9.046 1.00 83.69 86 PRO A N 1
ATOM 731 C CA . PRO A 1 86 ? 7.153 14.564 -9.469 1.00 83.69 86 PRO A CA 1
ATOM 732 C C . PRO A 1 86 ? 8.664 14.396 -9.693 1.00 83.69 86 PRO A C 1
ATOM 734 O O . PRO A 1 86 ? 9.230 15.038 -10.574 1.00 83.69 86 PRO A O 1
ATOM 737 N N . ASN A 1 87 ? 9.309 13.480 -8.965 1.00 8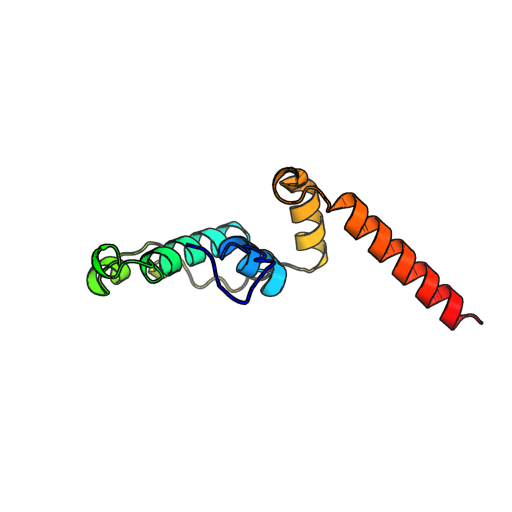6.50 87 ASN A N 1
ATOM 738 C CA . ASN A 1 87 ? 10.764 13.293 -9.003 1.00 86.50 87 ASN A CA 1
ATOM 739 C C . ASN A 1 87 ? 11.211 12.151 -9.934 1.00 86.50 87 ASN A C 1
ATOM 741 O O . ASN A 1 87 ? 12.385 11.784 -9.944 1.00 86.50 87 ASN A O 1
ATOM 745 N N . ILE A 1 88 ? 10.305 11.579 -10.738 1.00 87.56 88 ILE A N 1
ATOM 746 C CA . ILE A 1 88 ? 10.598 10.356 -11.502 1.00 87.56 88 ILE A CA 1
ATOM 747 C C . ILE A 1 88 ? 11.743 10.525 -12.506 1.00 87.56 88 ILE A C 1
ATOM 749 O O . ILE A 1 88 ? 12.555 9.620 -12.691 1.00 87.56 88 ILE A O 1
ATOM 753 N N . LYS A 1 89 ? 11.843 11.697 -13.145 1.00 84.06 89 LYS A N 1
ATOM 754 C CA . LYS A 1 89 ? 12.904 11.983 -14.122 1.00 84.06 89 LYS A CA 1
ATOM 755 C C . LYS A 1 89 ? 14.280 11.999 -13.454 1.00 84.06 89 LYS A C 1
ATOM 757 O O . LYS A 1 89 ? 15.228 11.435 -13.995 1.00 84.06 89 LYS A O 1
ATOM 762 N N . GLU A 1 90 ? 14.367 12.588 -12.264 1.00 87.69 90 GLU A N 1
ATOM 763 C CA . GLU A 1 90 ? 15.595 12.629 -11.470 1.00 87.69 90 GLU A CA 1
ATOM 764 C C . GLU A 1 90 ? 15.978 11.242 -10.946 1.00 87.69 90 GLU A C 1
ATOM 766 O O . GLU A 1 90 ? 17.151 10.874 -10.965 1.00 87.69 90 GLU A O 1
ATOM 771 N N . GLU A 1 91 ? 15.000 10.447 -10.504 1.00 87.31 91 GLU A N 1
ATOM 772 C CA . GLU A 1 91 ? 15.219 9.066 -10.059 1.00 87.31 91 GLU A CA 1
ATOM 773 C C . GLU A 1 91 ? 15.781 8.194 -11.185 1.00 87.31 91 GLU A C 1
ATOM 775 O O . GLU A 1 91 ? 16.771 7.487 -10.988 1.00 87.31 91 GLU A O 1
ATOM 780 N N . ILE A 1 92 ? 15.202 8.305 -12.384 1.00 86.75 92 ILE A N 1
ATOM 781 C CA . ILE A 1 92 ? 15.668 7.602 -13.582 1.00 86.75 92 ILE A CA 1
ATOM 782 C C . ILE A 1 92 ? 17.111 7.983 -13.920 1.00 86.75 92 ILE A C 1
ATOM 784 O O . ILE A 1 92 ? 17.916 7.115 -14.264 1.00 86.75 92 ILE A O 1
ATOM 788 N N . GLN A 1 93 ? 17.435 9.272 -13.846 1.00 87.44 93 GLN A N 1
ATOM 789 C CA . GLN A 1 93 ? 18.773 9.762 -14.147 1.00 87.44 93 GLN A CA 1
ATOM 790 C C . GLN A 1 93 ? 19.796 9.231 -13.132 1.00 87.44 93 GLN A C 1
ATOM 792 O O . GLN A 1 93 ? 20.809 8.657 -13.527 1.00 87.44 93 GLN A O 1
ATOM 797 N N . LYS A 1 94 ? 19.476 9.293 -11.833 1.00 88.44 94 LYS A N 1
ATOM 798 C CA . LYS A 1 94 ? 20.316 8.730 -10.763 1.00 88.44 94 LYS A CA 1
ATOM 799 C C . LYS A 1 94 ? 20.522 7.224 -10.917 1.00 88.44 94 LYS A C 1
ATOM 801 O O . LYS A 1 94 ? 21.596 6.716 -10.609 1.00 88.44 94 LYS A O 1
ATOM 806 N N . GLU A 1 95 ? 19.511 6.486 -11.374 1.00 87.38 95 GLU A N 1
ATOM 807 C CA . GLU A 1 95 ? 19.639 5.047 -11.619 1.00 87.38 95 GLU A CA 1
ATOM 808 C C . GLU A 1 95 ? 20.587 4.750 -12.790 1.00 87.38 95 GLU A C 1
ATOM 810 O O . GLU A 1 95 ? 21.430 3.858 -12.682 1.00 87.38 95 GLU A O 1
ATOM 815 N N . LYS A 1 96 ? 20.492 5.515 -13.888 1.00 88.75 96 LYS A N 1
ATOM 816 C CA . LYS A 1 96 ? 21.412 5.405 -15.033 1.00 88.75 96 LYS A CA 1
ATOM 817 C C . LYS A 1 96 ? 22.853 5.710 -14.627 1.00 88.75 96 LYS A C 1
ATOM 819 O O . LYS A 1 96 ? 23.748 4.937 -14.950 1.00 88.75 96 LYS A O 1
ATOM 824 N N . GLU A 1 97 ? 23.062 6.790 -13.879 1.00 90.19 97 GLU A N 1
ATOM 825 C CA . GLU A 1 97 ? 24.381 7.188 -13.375 1.00 90.19 97 GLU A CA 1
ATOM 826 C C . GLU A 1 97 ? 24.982 6.120 -12.457 1.00 90.19 97 GLU A C 1
ATOM 828 O O . GLU A 1 97 ? 26.146 5.757 -12.615 1.00 90.19 97 GLU A O 1
ATOM 833 N N . LYS A 1 98 ? 24.183 5.543 -11.548 1.00 90.69 98 LYS A N 1
ATOM 834 C CA . LYS A 1 98 ? 24.624 4.428 -10.696 1.00 90.69 98 LYS A CA 1
ATOM 835 C C . LYS A 1 98 ? 25.025 3.196 -11.506 1.00 90.69 98 LYS A C 1
ATOM 837 O O . LYS A 1 98 ? 26.032 2.575 -11.177 1.00 90.69 98 LYS A O 1
ATOM 842 N N . LYS A 1 99 ? 24.266 2.843 -12.551 1.00 89.31 99 LYS A N 1
ATOM 843 C CA . LYS A 1 99 ? 24.598 1.711 -13.434 1.00 89.31 99 LYS A CA 1
ATOM 844 C C . LYS A 1 99 ? 25.908 1.955 -14.187 1.00 89.31 99 LYS A C 1
ATOM 846 O O . LYS A 1 99 ? 26.786 1.103 -14.131 1.00 89.31 99 LYS A O 1
ATOM 851 N N . ALA A 1 100 ? 26.088 3.142 -14.769 1.00 88.94 100 ALA A N 1
ATOM 852 C CA . ALA A 1 100 ? 27.325 3.517 -15.459 1.00 88.94 100 ALA A CA 1
ATOM 853 C C . ALA A 1 100 ? 28.549 3.505 -14.520 1.00 88.94 100 ALA A C 1
ATOM 855 O O . ALA A 1 100 ? 29.602 2.977 -14.869 1.00 88.94 100 ALA A O 1
ATOM 856 N N . GLN A 1 101 ? 28.404 4.016 -13.292 1.00 85.88 101 GLN A N 1
ATOM 857 C CA . GLN A 1 101 ? 29.461 3.965 -12.274 1.00 85.88 101 GLN A CA 1
ATOM 858 C C . GLN A 1 101 ? 29.796 2.530 -11.845 1.00 85.88 101 GLN A C 1
ATOM 860 O O . GLN A 1 101 ? 30.951 2.227 -11.548 1.00 85.88 101 GLN A O 1
ATOM 865 N N . GLN A 1 102 ? 28.801 1.642 -11.788 1.00 87.50 102 GLN A N 1
ATOM 866 C CA . GLN A 1 102 ? 29.003 0.237 -11.442 1.00 87.50 102 GLN A CA 1
ATOM 867 C C . G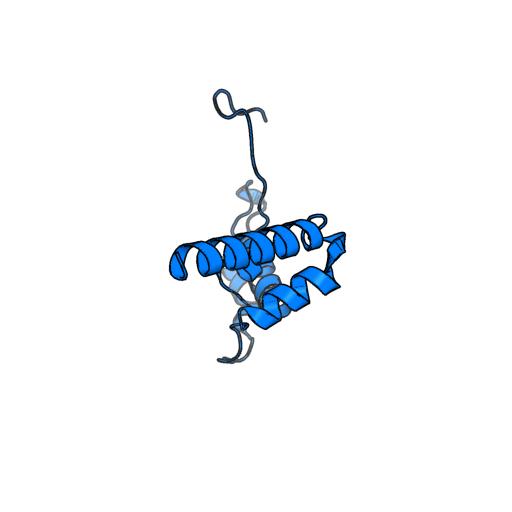LN A 1 102 ? 29.699 -0.539 -12.568 1.00 87.50 102 GLN A C 1
ATOM 869 O O . GLN A 1 102 ? 30.528 -1.397 -12.280 1.00 87.50 102 GLN A O 1
ATOM 874 N N . GLU A 1 103 ? 29.398 -0.232 -13.830 1.00 88.06 103 GLU A N 1
ATOM 875 C CA . GLU A 1 103 ? 30.068 -0.817 -14.998 1.00 88.06 103 GLU A CA 1
ATOM 876 C C . GLU A 1 103 ? 31.519 -0.343 -15.123 1.00 88.06 103 GLU A C 1
ATOM 878 O O . GLU A 1 103 ? 32.407 -1.175 -15.292 1.00 88.06 103 GLU A O 1
ATOM 883 N N . ALA A 1 104 ? 31.789 0.951 -14.921 1.00 86.94 104 ALA A N 1
ATOM 884 C CA . ALA A 1 104 ? 33.151 1.489 -14.913 1.00 86.94 104 ALA A CA 1
ATOM 885 C C . ALA A 1 104 ? 34.032 0.846 -13.824 1.00 86.94 104 ALA A C 1
ATOM 887 O O . ALA A 1 104 ? 35.197 0.551 -14.065 1.00 86.94 104 ALA A O 1
ATOM 888 N N . LYS A 1 105 ? 33.462 0.553 -12.646 1.00 86.06 105 LYS A N 1
ATOM 889 C CA . LYS A 1 105 ? 34.150 -0.167 -11.556 1.00 86.06 105 LYS A CA 1
ATOM 890 C C . LYS A 1 105 ? 34.368 -1.659 -11.815 1.00 86.06 105 LYS A C 1
ATOM 892 O O . LYS A 1 105 ? 35.126 -2.275 -11.083 1.00 86.06 105 LYS A O 1
ATOM 897 N N . ARG A 1 106 ? 33.663 -2.263 -12.776 1.00 82.12 106 ARG A N 1
ATOM 898 C CA . ARG A 1 106 ? 33.871 -3.666 -13.181 1.00 82.12 106 ARG A CA 1
ATOM 899 C C . ARG A 1 106 ? 34.949 -3.809 -14.256 1.00 82.12 106 ARG A C 1
ATOM 901 O O . ARG A 1 106 ? 35.382 -4.924 -14.513 1.00 82.12 106 ARG A O 1
ATOM 908 N N . GLN A 1 107 ? 35.308 -2.705 -14.909 1.00 72.12 107 GLN A N 1
ATOM 909 C CA . GLN A 1 107 ? 36.299 -2.640 -15.987 1.00 72.12 107 GLN A CA 1
ATOM 910 C C . GLN A 1 107 ? 37.662 -2.096 -15.515 1.00 72.12 107 GLN A C 1
ATOM 912 O O . GLN A 1 107 ? 38.588 -2.026 -16.319 1.00 72.12 107 GLN A O 1
ATOM 917 N N . GLN A 1 108 ? 37.771 -1.712 -14.239 1.00 59.56 108 GLN A N 1
ATOM 918 C CA . GLN A 1 108 ? 39.011 -1.375 -13.529 1.00 59.56 108 GLN A CA 1
ATOM 919 C C . GLN A 1 108 ? 39.385 -2.526 -12.599 1.00 59.56 108 GLN A C 1
ATOM 921 O O . GLN A 1 108 ? 40.598 -2.785 -12.465 1.00 59.56 108 GLN A O 1
#